Protein AF-A0A9E2I1B2-F1 (afdb_monomer)

Radius of gyration: 14.39 Å; Cα contacts (8 Å, |Δi|>4): 53; chains: 1; bounding box: 34×42×30 Å

Structure (mmCIF, N/CA/C/O backbone):
data_AF-A0A9E2I1B2-F1
#
_entry.id   AF-A0A9E2I1B2-F1
#
loop_
_atom_site.group_PDB
_atom_site.id
_atom_site.type_symbol
_atom_site.label_atom_id
_atom_site.label_alt_id
_atom_site.label_comp_id
_atom_site.label_asym_id
_atom_site.label_entity_id
_atom_site.label_seq_id
_atom_site.pdbx_PDB_ins_code
_atom_site.Cartn_x
_atom_site.Cartn_y
_atom_site.Cartn_z
_atom_site.occupancy
_atom_site.B_iso_or_equiv
_atom_site.auth_seq_id
_atom_site.auth_comp_id
_atom_site.auth_asym_id
_atom_site.auth_atom_id
_atom_site.pdbx_PDB_model_num
ATOM 1 N N . GLY A 1 1 ? 3.027 1.488 11.553 1.00 86.56 1 GLY A N 1
ATOM 2 C CA . GLY A 1 1 ? 3.284 2.937 11.507 1.00 86.56 1 GLY A CA 1
ATOM 3 C C . GLY A 1 1 ? 3.851 3.297 10.149 1.00 86.56 1 GLY A C 1
ATOM 4 O O . GLY A 1 1 ? 4.638 2.508 9.627 1.00 86.56 1 GLY A O 1
ATOM 5 N N . LEU A 1 2 ? 3.499 4.478 9.625 1.00 92.19 2 LEU A N 1
ATOM 6 C CA . LEU A 1 2 ? 3.692 4.866 8.218 1.00 92.19 2 LEU A CA 1
ATOM 7 C C . LEU A 1 2 ? 5.110 4.637 7.681 1.00 92.19 2 LEU A C 1
ATOM 9 O O . LEU A 1 2 ? 5.294 3.934 6.691 1.00 92.19 2 LEU A O 1
ATOM 13 N N . PHE A 1 3 ? 6.129 5.172 8.360 1.00 92.69 3 PHE A N 1
ATOM 14 C CA . PHE A 1 3 ? 7.523 5.034 7.925 1.00 92.69 3 PHE A CA 1
ATOM 15 C C . PHE A 1 3 ? 7.983 3.569 7.892 1.00 92.69 3 PHE A C 1
ATOM 17 O O . PHE A 1 3 ? 8.593 3.119 6.922 1.00 92.69 3 PHE A O 1
ATOM 24 N N . ASN A 1 4 ? 7.631 2.794 8.920 1.00 92.75 4 ASN A N 1
ATOM 25 C CA . ASN A 1 4 ? 7.996 1.380 8.998 1.00 92.75 4 ASN A CA 1
ATOM 26 C C . ASN A 1 4 ? 7.354 0.581 7.864 1.00 92.75 4 ASN A C 1
ATOM 28 O O . ASN A 1 4 ? 8.033 -0.236 7.251 1.00 92.75 4 ASN A O 1
ATOM 32 N N . ASN A 1 5 ? 6.084 0.845 7.547 1.00 93.31 5 ASN A N 1
ATOM 33 C CA . ASN A 1 5 ? 5.384 0.160 6.464 1.00 93.31 5 ASN A CA 1
ATOM 34 C C . ASN A 1 5 ? 5.814 0.638 5.075 1.00 93.31 5 ASN A C 1
ATOM 36 O O . ASN A 1 5 ? 5.789 -0.154 4.138 1.00 93.31 5 ASN A O 1
ATOM 40 N N . LEU A 1 6 ? 6.279 1.881 4.929 1.00 93.69 6 LEU A N 1
ATOM 41 C CA . LEU A 1 6 ? 6.920 2.357 3.701 1.00 93.69 6 LEU A CA 1
ATOM 42 C C . LEU A 1 6 ? 8.296 1.703 3.491 1.00 93.69 6 LEU A C 1
ATOM 44 O O . LEU A 1 6 ? 8.703 1.439 2.363 1.00 93.69 6 LEU A O 1
ATOM 48 N N . MET A 1 7 ? 9.020 1.391 4.565 1.00 90.88 7 MET A N 1
ATOM 49 C CA . MET A 1 7 ? 10.304 0.695 4.465 1.00 90.88 7 MET A CA 1
ATOM 50 C C . MET A 1 7 ? 10.153 -0.819 4.335 1.00 90.88 7 MET A C 1
ATOM 52 O O . MET 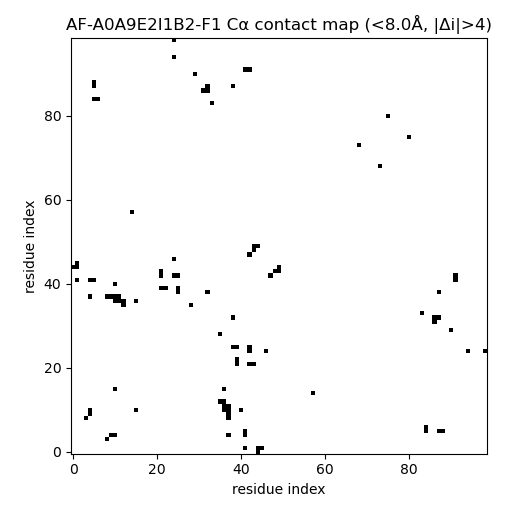A 1 7 ? 10.916 -1.448 3.596 1.00 90.88 7 MET A O 1
ATOM 56 N N . LYS A 1 8 ? 9.181 -1.414 5.022 1.00 88.62 8 LYS A N 1
ATOM 57 C CA . LYS A 1 8 ? 8.893 -2.846 5.022 1.00 88.62 8 LYS A CA 1
ATOM 58 C C . LYS A 1 8 ? 7.385 -3.056 5.134 1.00 88.62 8 LYS A C 1
ATOM 60 O O . LYS A 1 8 ? 6.824 -2.995 6.225 1.00 88.62 8 LYS A O 1
ATOM 65 N N . ASN A 1 9 ? 6.753 -3.335 3.996 1.00 89.31 9 ASN A N 1
ATOM 66 C CA . ASN A 1 9 ? 5.319 -3.579 3.940 1.00 89.31 9 ASN A CA 1
ATOM 67 C C . ASN A 1 9 ? 4.926 -4.764 4.840 1.00 89.31 9 ASN A C 1
ATOM 69 O O . ASN A 1 9 ? 5.381 -5.887 4.614 1.00 89.31 9 ASN A O 1
ATOM 73 N N . SER A 1 10 ? 4.086 -4.499 5.841 1.00 89.94 10 SER A N 1
ATOM 74 C CA . SER A 1 10 ? 3.498 -5.526 6.713 1.00 89.94 10 SER A CA 1
ATOM 75 C C . SER A 1 10 ? 2.046 -5.850 6.344 1.00 89.94 10 SER A C 1
ATOM 77 O O . SER A 1 10 ? 1.449 -6.741 6.943 1.00 89.94 10 SER A O 1
ATOM 79 N N . TYR A 1 11 ? 1.473 -5.135 5.374 1.00 91.50 11 TYR A N 1
ATOM 80 C CA . TYR A 1 11 ? 0.116 -5.353 4.897 1.00 91.50 11 TYR A CA 1
ATOM 81 C C . TYR A 1 11 ? 0.085 -6.477 3.870 1.00 91.50 11 TYR A C 1
ATOM 83 O O . TYR A 1 11 ? 0.818 -6.454 2.881 1.00 91.50 11 TYR A O 1
ATOM 91 N N . ILE A 1 12 ? -0.787 -7.448 4.124 1.00 89.00 12 ILE A N 1
ATOM 92 C CA . ILE A 1 12 ? -1.094 -8.553 3.223 1.00 89.00 12 ILE A CA 1
ATOM 93 C C . ILE A 1 12 ? -2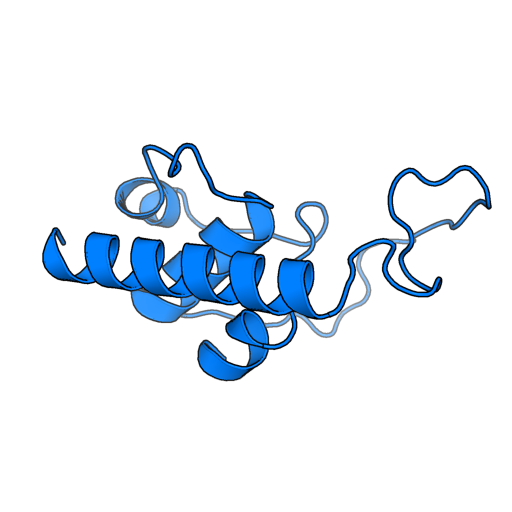.598 -8.506 2.991 1.00 89.00 12 ILE A C 1
ATOM 95 O O . ILE A 1 12 ? -3.365 -8.588 3.949 1.00 89.00 12 ILE A O 1
ATOM 99 N N . GLY A 1 13 ? -3.031 -8.379 1.737 1.00 88.44 13 GLY A N 1
ATOM 100 C CA . GLY A 1 13 ? -4.441 -8.135 1.413 1.00 88.44 13 GLY A CA 1
ATOM 101 C C . GLY A 1 13 ? -5.436 -9.105 2.067 1.00 88.44 13 GLY A C 1
ATOM 102 O O . GLY A 1 13 ? -6.479 -8.672 2.549 1.00 88.44 13 GLY A O 1
ATOM 103 N N . CYS A 1 14 ? -5.106 -10.398 2.170 1.00 88.31 14 CYS A N 1
ATOM 104 C CA . CYS A 1 14 ? -5.992 -11.393 2.790 1.00 88.31 14 CYS A CA 1
ATOM 105 C C . CYS A 1 14 ? -6.147 -11.250 4.315 1.00 88.31 14 CYS A C 1
ATOM 107 O O . CYS A 1 14 ? -7.041 -11.864 4.889 1.00 88.31 14 CYS A O 1
ATOM 109 N N . THR A 1 15 ? -5.307 -10.446 4.971 1.00 90.88 15 THR A N 1
ATOM 110 C CA . THR A 1 15 ? -5.352 -10.184 6.417 1.00 90.88 15 THR A CA 1
ATOM 111 C C . THR A 1 15 ? -5.731 -8.735 6.727 1.00 90.88 15 THR A C 1
ATOM 113 O O . THR A 1 15 ? -5.417 -8.232 7.805 1.00 90.88 15 THR A O 1
ATOM 116 N N . MET A 1 16 ? -6.361 -8.032 5.781 1.00 94.31 16 MET A N 1
ATOM 117 C CA . MET A 1 16 ? -6.798 -6.649 5.954 1.00 94.31 16 MET A CA 1
ATOM 118 C C . MET A 1 16 ? -8.318 -6.551 6.041 1.00 94.31 16 MET A C 1
ATOM 120 O O . MET A 1 16 ? -9.043 -7.128 5.238 1.00 94.31 16 MET A O 1
ATOM 124 N N . ALA A 1 17 ? -8.784 -5.730 6.977 1.00 94.50 17 ALA A N 1
ATOM 125 C CA . ALA A 1 17 ? -10.152 -5.242 7.031 1.00 94.50 17 ALA A CA 1
ATOM 126 C C . ALA A 1 17 ? -10.107 -3.723 7.225 1.00 94.50 17 ALA A C 1
ATOM 128 O O . ALA A 1 17 ? -9.327 -3.217 8.032 1.00 94.50 17 ALA A O 1
ATOM 129 N N . PHE A 1 18 ? -10.918 -2.987 6.470 1.00 95.56 18 PHE A N 1
ATOM 130 C CA . PHE A 1 18 ? -10.964 -1.529 6.530 1.00 95.56 18 PHE A CA 1
ATOM 131 C C . PHE A 1 18 ? -12.371 -1.018 6.212 1.00 95.56 18 PHE A C 1
ATOM 133 O O . PHE A 1 18 ? -13.162 -1.685 5.545 1.00 95.56 18 PHE A O 1
ATOM 140 N N . LYS A 1 19 ? -12.695 0.180 6.706 1.00 95.75 19 LYS A N 1
ATOM 141 C CA . LYS A 1 19 ? -13.975 0.840 6.421 1.00 95.75 19 LYS A CA 1
ATOM 142 C C . LYS A 1 19 ? -14.009 1.339 4.979 1.00 95.75 19 LYS A C 1
ATOM 144 O O . LYS A 1 19 ? -12.986 1.757 4.442 1.00 95.75 19 LYS A O 1
ATOM 149 N N . ARG A 1 20 ? -15.209 1.409 4.394 1.00 94.88 20 ARG A N 1
ATOM 150 C CA . ARG A 1 20 ? -15.421 1.962 3.045 1.00 94.88 20 ARG A CA 1
ATOM 151 C C . ARG A 1 20 ? -14.841 3.372 2.875 1.00 94.88 20 ARG A C 1
ATOM 153 O O . ARG A 1 20 ? -14.319 3.660 1.807 1.00 94.88 20 ARG A O 1
ATOM 160 N N . SER A 1 21 ? -14.852 4.200 3.920 1.00 94.44 21 SER A N 1
ATOM 161 C CA . SER A 1 21 ? -14.283 5.556 3.893 1.00 94.44 21 SER A CA 1
ATOM 162 C C . SER A 1 21 ? -12.790 5.598 3.542 1.00 94.44 21 SER A C 1
ATOM 164 O O . SER A 1 21 ? -12.314 6.585 2.995 1.00 94.44 21 SER A O 1
ATOM 166 N N . VAL A 1 22 ? -12.033 4.518 3.775 1.00 95.56 22 VAL A N 1
ATOM 167 C CA . VAL A 1 22 ? -10.629 4.434 3.332 1.00 95.56 22 VAL A CA 1
ATOM 168 C C . VAL A 1 22 ? -10.536 4.464 1.802 1.00 95.56 22 VAL A C 1
ATOM 170 O O . VAL A 1 22 ? -9.605 5.048 1.251 1.00 95.56 22 VAL A O 1
ATOM 173 N N . LEU A 1 23 ? -11.521 3.896 1.097 1.00 94.88 23 LEU A N 1
ATOM 174 C CA . LEU A 1 23 ? -11.554 3.885 -0.367 1.00 94.88 23 LEU A CA 1
ATOM 175 C C . LEU A 1 23 ? -11.802 5.270 -0.965 1.00 94.88 23 LEU A C 1
ATOM 177 O O . LEU A 1 23 ? -11.307 5.536 -2.055 1.00 94.88 23 LEU A O 1
ATOM 181 N N . GLU A 1 24 ? -12.496 6.157 -0.251 1.00 94.06 24 GLU A N 1
ATOM 182 C CA . GLU A 1 24 ? -12.723 7.542 -0.692 1.00 94.06 24 GLU A CA 1
ATOM 183 C C . GLU A 1 24 ? -11.402 8.304 -0.853 1.00 94.06 24 GLU A C 1
ATOM 185 O O . GLU A 1 24 ? -11.280 9.158 -1.726 1.00 94.06 24 GLU A O 1
ATOM 190 N N . ARG A 1 25 ? -10.385 7.950 -0.055 1.00 93.81 25 ARG A N 1
ATOM 191 C CA . ARG A 1 25 ? -9.029 8.512 -0.150 1.00 93.81 25 ARG A CA 1
ATOM 192 C C . ARG A 1 25 ? -8.081 7.649 -0.987 1.00 93.81 25 ARG A C 1
ATOM 194 O O . ARG A 1 25 ? -7.163 8.177 -1.611 1.00 93.81 25 ARG A O 1
ATOM 201 N N . ALA A 1 26 ? -8.270 6.329 -1.001 1.00 95.31 26 ALA A N 1
ATOM 202 C CA . ALA A 1 26 ? -7.376 5.414 -1.709 1.00 95.31 26 ALA A CA 1
ATOM 203 C C . ALA A 1 26 ? -7.614 5.378 -3.227 1.00 95.31 26 ALA A C 1
ATOM 205 O O . ALA A 1 26 ? -6.693 5.023 -3.965 1.00 95.31 26 ALA A O 1
ATOM 206 N N . LEU A 1 27 ? -8.820 5.724 -3.691 1.00 95.25 27 LEU A N 1
ATOM 207 C CA . LEU A 1 27 ? -9.192 5.677 -5.103 1.00 95.25 27 LEU A CA 1
ATOM 208 C C . LEU A 1 27 ? -9.029 7.039 -5.817 1.00 95.25 27 LEU A C 1
ATOM 210 O O . LEU A 1 27 ? -9.044 8.095 -5.184 1.00 95.25 27 LEU A O 1
ATOM 214 N N . PRO A 1 28 ? -8.855 7.039 -7.153 1.00 95.50 28 PRO A N 1
ATOM 215 C CA . PRO A 1 28 ? -8.442 5.886 -7.957 1.00 95.50 28 PRO A CA 1
ATOM 216 C C . PRO A 1 28 ? -7.024 5.435 -7.572 1.00 95.50 28 PRO A C 1
ATOM 218 O O . PRO A 1 28 ? -6.223 6.251 -7.112 1.00 95.50 28 PRO A O 1
ATOM 221 N N . PHE A 1 29 ? -6.706 4.151 -7.757 1.00 96.12 29 PHE A N 1
ATOM 222 C CA . PHE A 1 29 ? -5.351 3.658 -7.499 1.00 96.12 29 PHE A CA 1
ATOM 223 C C . PHE A 1 29 ? -4.338 4.331 -8.441 1.00 96.12 29 PHE A C 1
ATOM 225 O O . PHE A 1 29 ? -4.627 4.475 -9.635 1.00 96.12 29 PHE A O 1
ATOM 232 N N . PRO A 1 30 ? -3.151 4.730 -7.947 1.00 95.00 30 PRO A N 1
ATOM 233 C CA . PRO A 1 30 ? -2.067 5.151 -8.824 1.00 95.00 30 PRO A CA 1
ATOM 234 C C . PRO A 1 30 ? -1.695 4.026 -9.798 1.00 95.00 30 PRO A C 1
ATOM 236 O O . PRO A 1 30 ? -1.587 2.863 -9.409 1.00 95.00 30 PRO A O 1
ATOM 239 N N . LYS A 1 31 ? -1.491 4.368 -11.075 1.00 93.56 31 LYS A N 1
ATOM 240 C CA . LYS A 1 31 ? -1.223 3.383 -12.142 1.00 93.56 31 LYS A CA 1
ATOM 241 C C . LYS A 1 31 ? 0.083 2.607 -11.938 1.00 93.56 31 LYS A C 1
ATOM 243 O O . LYS A 1 31 ? 0.221 1.504 -12.448 1.00 93.56 31 LYS A O 1
ATOM 248 N N . ASP A 1 32 ? 1.035 3.200 -11.227 1.00 94.19 32 ASP A N 1
ATOM 249 C CA . ASP A 1 32 ? 2.362 2.662 -10.931 1.00 94.19 32 ASP A CA 1
ATOM 250 C C . ASP A 1 32 ? 2.450 2.015 -9.534 1.00 94.19 32 ASP A C 1
ATOM 252 O O . ASP A 1 32 ? 3.541 1.659 -9.092 1.00 94.19 32 ASP A O 1
ATOM 256 N N . THR A 1 33 ? 1.328 1.834 -8.826 1.00 92.25 33 THR A N 1
ATOM 257 C CA . THR A 1 33 ? 1.325 1.181 -7.511 1.00 92.25 33 THR A CA 1
ATOM 258 C C . THR A 1 33 ? 1.705 -0.303 -7.631 1.00 92.25 33 THR A C 1
ATOM 260 O O . THR A 1 33 ? 0.977 -1.068 -8.260 1.00 92.25 33 THR A O 1
ATOM 263 N N . PRO A 1 34 ? 2.792 -0.762 -6.978 1.00 90.12 34 PRO A N 1
ATOM 264 C CA . PRO A 1 34 ? 3.242 -2.149 -7.076 1.00 90.12 34 PRO A CA 1
ATOM 265 C C . PRO A 1 34 ? 2.320 -3.145 -6.375 1.00 90.12 34 PRO A C 1
ATOM 267 O O . PRO A 1 34 ? 2.232 -4.296 -6.791 1.00 90.12 34 PRO A O 1
ATOM 270 N N . MET A 1 35 ? 1.680 -2.732 -5.278 1.00 92.25 35 MET A N 1
ATOM 271 C CA . MET A 1 35 ? 0.788 -3.582 -4.495 1.00 92.25 35 MET A CA 1
ATOM 272 C C . MET A 1 35 ? -0.344 -2.741 -3.895 1.00 92.25 35 MET A C 1
ATOM 274 O O . MET A 1 35 ? -0.096 -1.756 -3.193 1.00 92.25 35 MET A O 1
ATOM 278 N N . HIS A 1 36 ? -1.595 -3.111 -4.180 1.00 94.12 36 HIS A N 1
ATOM 279 C CA . HIS A 1 36 ? -2.763 -2.353 -3.721 1.00 94.12 36 HIS A CA 1
ATOM 280 C C . HIS A 1 36 ? -2.969 -2.435 -2.205 1.00 94.12 36 HIS A C 1
ATOM 282 O O . HIS A 1 36 ? -3.372 -1.451 -1.595 1.00 94.12 36 HIS A O 1
ATOM 288 N N . ASP A 1 37 ? -2.667 -3.577 -1.588 1.00 94.75 37 ASP A N 1
ATOM 289 C CA . ASP A 1 37 ? -2.721 -3.754 -0.133 1.00 94.75 37 ASP A CA 1
ATOM 290 C C . ASP A 1 37 ? -1.738 -2.821 0.586 1.00 94.75 37 ASP A C 1
ATOM 292 O O . ASP A 1 37 ? -2.113 -2.144 1.543 1.00 94.75 37 ASP A O 1
ATOM 296 N N . TRP A 1 38 ? -0.517 -2.695 0.062 1.00 95.31 38 TRP A N 1
ATOM 297 C CA . TRP A 1 38 ? 0.473 -1.748 0.561 1.00 95.31 38 TRP A CA 1
ATOM 298 C C . TRP A 1 38 ? -0.034 -0.306 0.470 1.00 95.31 38 TRP A C 1
ATOM 300 O O . TRP A 1 38 ? 0.053 0.449 1.438 1.00 95.31 38 TRP A O 1
ATOM 310 N N . TRP A 1 39 ? -0.611 0.073 -0.672 1.00 96.94 39 TRP A N 1
ATOM 311 C CA . TRP A 1 39 ? -1.177 1.407 -0.875 1.00 96.94 39 TRP A CA 1
ATOM 312 C C . TRP A 1 39 ? -2.320 1.712 0.091 1.00 96.94 39 TRP A C 1
ATOM 314 O O . TRP A 1 39 ? -2.286 2.736 0.767 1.00 96.94 39 TRP A O 1
ATOM 324 N N . ILE A 1 40 ? -3.298 0.811 0.199 1.00 96.62 40 ILE A N 1
ATOM 325 C CA . ILE A 1 40 ? -4.442 0.974 1.104 1.00 96.62 40 ILE A CA 1
ATOM 326 C C . ILE A 1 40 ? -3.959 1.090 2.551 1.00 96.62 40 ILE A C 1
ATOM 328 O O . ILE A 1 40 ? -4.439 1.952 3.284 1.00 96.62 40 ILE A O 1
ATOM 332 N N . GLY A 1 41 ? -2.985 0.266 2.950 1.00 96.12 41 GLY A N 1
ATOM 333 C CA . GLY A 1 41 ? -2.375 0.325 4.274 1.00 96.12 41 GLY A CA 1
ATOM 334 C C . GLY A 1 41 ? -1.746 1.687 4.569 1.00 96.12 41 GLY A C 1
ATOM 335 O O . GLY A 1 41 ? -2.063 2.291 5.588 1.00 96.12 41 GLY A O 1
ATOM 336 N N . LEU A 1 42 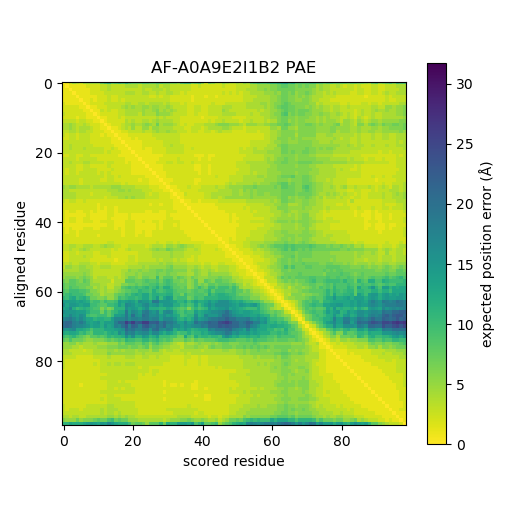? -0.924 2.216 3.656 1.00 96.56 42 LEU A N 1
ATOM 337 C CA . LEU A 1 42 ? -0.286 3.528 3.832 1.00 96.56 42 LEU A CA 1
ATOM 338 C C . LEU A 1 42 ? -1.290 4.688 3.824 1.00 96.56 42 LEU A C 1
ATOM 340 O O . LEU A 1 42 ? -1.152 5.614 4.617 1.00 96.56 42 LEU A O 1
ATOM 344 N N . VAL A 1 43 ? -2.316 4.640 2.970 1.00 96.56 43 VAL A N 1
ATOM 345 C CA . VAL A 1 43 ? -3.397 5.641 2.966 1.00 96.56 43 VAL A CA 1
ATOM 346 C C . VAL A 1 43 ? -4.149 5.616 4.298 1.00 96.56 43 VAL A C 1
ATOM 348 O O . VAL A 1 43 ? -4.403 6.671 4.876 1.00 96.56 43 VAL A O 1
ATOM 351 N N . ALA A 1 44 ? -4.460 4.429 4.824 1.00 96.06 44 ALA A N 1
ATOM 352 C CA . ALA A 1 44 ? -5.108 4.290 6.125 1.00 96.06 44 ALA A CA 1
ATOM 353 C C . ALA A 1 44 ? -4.227 4.805 7.278 1.00 96.06 44 ALA A C 1
ATOM 355 O O . ALA A 1 44 ? -4.750 5.408 8.211 1.00 96.06 44 ALA A O 1
ATOM 356 N N . GLU A 1 45 ? -2.906 4.606 7.211 1.00 95.38 45 GLU A N 1
ATOM 357 C CA . GLU A 1 45 ? -1.957 5.147 8.195 1.00 95.38 45 GLU A CA 1
ATOM 358 C C . GLU A 1 45 ? -1.777 6.664 8.105 1.00 95.38 45 GLU A C 1
ATOM 360 O O . GLU A 1 45 ? -1.431 7.282 9.109 1.00 95.38 45 GLU A O 1
ATOM 365 N N . LEU A 1 46 ? -1.983 7.261 6.929 1.00 94.88 46 LEU A N 1
ATOM 366 C CA . LEU A 1 46 ? -1.825 8.699 6.727 1.00 94.88 46 LEU A CA 1
ATOM 367 C C . LEU A 1 46 ? -3.081 9.493 7.112 1.00 94.88 46 LEU A C 1
ATOM 369 O O . LEU A 1 46 ? -2.970 10.558 7.710 1.00 94.88 46 LEU A O 1
ATOM 373 N N . PHE A 1 47 ? -4.267 8.996 6.757 1.00 94.00 47 PHE A N 1
ATO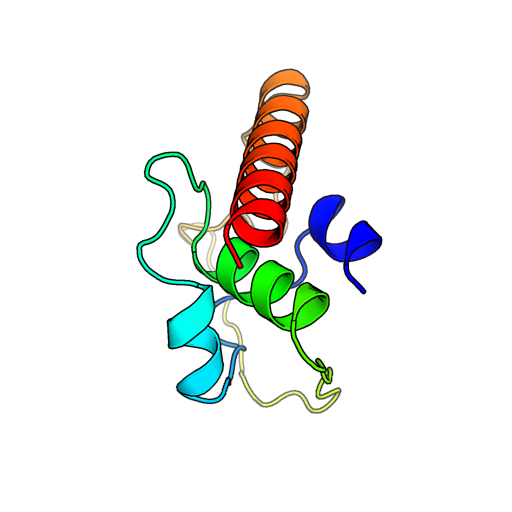M 374 C CA . PHE A 1 47 ? -5.530 9.733 6.908 1.00 94.00 47 PHE A CA 1
ATOM 375 C C . PHE A 1 47 ? -6.445 9.188 8.009 1.00 94.00 47 PHE A C 1
ATOM 377 O O . PHE A 1 47 ? -7.559 9.679 8.184 1.00 94.00 47 PHE A O 1
ATOM 384 N N . GLY A 1 48 ? -6.021 8.154 8.731 1.00 90.94 48 GLY A N 1
ATOM 385 C CA . GLY A 1 48 ? -6.854 7.494 9.724 1.00 90.94 48 GLY A CA 1
ATOM 386 C C . GLY A 1 48 ? -6.051 6.801 10.812 1.00 90.94 48 GLY A C 1
ATOM 387 O O . GLY A 1 48 ? -4.911 7.151 11.108 1.00 90.94 48 GLY A O 1
ATOM 388 N N . THR A 1 49 ? -6.682 5.810 11.435 1.00 91.44 49 THR A N 1
ATOM 389 C CA . THR A 1 49 ? -6.072 4.980 12.469 1.00 91.44 49 THR A CA 1
ATOM 390 C C . THR A 1 49 ? -5.985 3.540 11.997 1.00 91.44 49 THR A C 1
ATOM 392 O O . THR A 1 49 ? -6.878 3.017 11.326 1.00 91.44 49 THR A O 1
ATOM 395 N N . THR A 1 50 ? -4.889 2.882 12.358 1.00 94.19 50 THR A N 1
ATOM 396 C CA . THR A 1 50 ? -4.669 1.469 12.072 1.00 94.19 50 THR A CA 1
ATOM 397 C C . THR A 1 50 ? -4.475 0.705 13.370 1.00 94.19 50 THR A C 1
ATOM 399 O O . THR A 1 50 ? -3.936 1.218 14.350 1.00 94.19 50 THR A O 1
ATOM 402 N N . TYR A 1 51 ? -4.949 -0.535 13.381 1.00 94.00 51 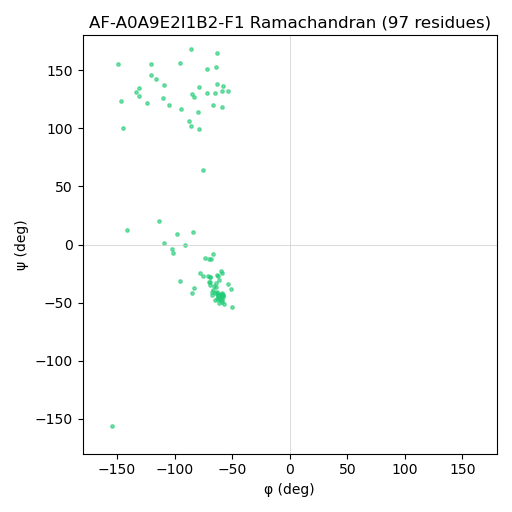TYR A N 1
ATOM 403 C CA . TYR A 1 51 ? -4.836 -1.437 14.516 1.00 94.00 51 TYR A CA 1
ATOM 404 C C . TYR A 1 51 ? -4.356 -2.795 14.018 1.00 94.00 51 TYR A C 1
ATOM 406 O O . TYR A 1 51 ? -4.885 -3.332 13.044 1.00 94.00 51 TYR A O 1
ATOM 414 N N . PHE A 1 52 ? -3.345 -3.344 14.686 1.00 93.06 52 PHE A N 1
ATOM 415 C CA . PHE A 1 52 ? -2.856 -4.685 14.410 1.00 93.06 52 PHE A CA 1
ATOM 416 C C . PHE A 1 52 ? -3.525 -5.677 15.361 1.00 93.06 52 PHE A C 1
ATOM 418 O O . PHE A 1 52 ? -3.320 -5.616 16.573 1.00 93.06 52 PHE A O 1
ATOM 425 N N . CYS A 1 53 ? -4.306 -6.605 14.809 1.00 92.50 53 CYS A N 1
ATOM 426 C CA . CYS A 1 53 ? -4.879 -7.701 15.578 1.00 92.50 53 CYS A CA 1
ATOM 427 C C . CYS A 1 53 ? -3.815 -8.787 15.785 1.00 92.50 53 CYS A C 1
ATOM 429 O O . CYS A 1 53 ? -3.384 -9.432 14.832 1.00 92.50 53 CYS A O 1
ATOM 431 N N . SER A 1 54 ? -3.393 -8.999 17.032 1.00 92.06 54 SER A N 1
ATOM 432 C CA . SER A 1 54 ? -2.403 -10.026 17.385 1.00 92.06 54 SER A CA 1
ATOM 433 C C . SER A 1 54 ? -2.960 -11.455 17.343 1.00 92.06 54 SER A C 1
ATOM 435 O O . SER A 1 54 ? -2.191 -12.420 17.389 1.00 92.06 54 SER A O 1
ATOM 437 N N . GLN A 1 55 ? -4.283 -11.612 17.243 1.00 93.06 55 GLN A N 1
ATOM 438 C CA . GLN A 1 55 ? -4.929 -12.913 17.153 1.00 93.06 55 GLN A CA 1
ATOM 439 C C . GLN A 1 55 ? -4.683 -13.549 15.781 1.00 93.06 55 GLN A C 1
ATOM 441 O O . GLN A 1 55 ? -4.915 -12.954 14.729 1.00 93.06 55 GLN A O 1
ATOM 446 N N . LYS A 1 56 ? -4.241 -14.807 15.785 1.00 89.56 56 LYS A N 1
ATOM 447 C CA . LYS A 1 56 ? -4.038 -15.590 14.563 1.00 89.56 56 LYS A CA 1
ATOM 448 C C . LYS A 1 56 ? -5.389 -16.115 14.074 1.00 89.56 56 LYS A C 1
ATOM 450 O O . LYS A 1 56 ? -5.888 -17.103 14.601 1.00 89.56 56 LYS A O 1
ATOM 455 N N . LEU A 1 57 ? -5.970 -15.442 13.082 1.00 88.62 57 LEU A N 1
ATOM 456 C CA . LEU A 1 57 ? -7.297 -15.764 12.531 1.00 88.62 57 LEU A CA 1
ATOM 457 C C . LEU A 1 57 ? -7.249 -16.538 11.206 1.00 88.62 57 LEU A C 1
ATOM 459 O O . LEU A 1 57 ? -8.277 -16.993 10.714 1.00 88.62 57 LEU A O 1
ATOM 463 N N . THR A 1 58 ? -6.062 -16.701 10.621 1.00 86.94 58 THR A N 1
ATOM 464 C CA . THR A 1 58 ? -5.888 -17.333 9.309 1.00 86.94 58 THR A CA 1
ATOM 465 C C . THR A 1 58 ? -4.791 -18.388 9.369 1.00 86.94 58 THR A C 1
ATOM 467 O O . THR A 1 58 ? -3.664 -18.104 9.778 1.00 86.94 58 THR A O 1
ATOM 470 N N . ALA A 1 59 ? -5.100 -19.605 8.918 1.00 84.31 59 ALA A N 1
ATOM 471 C CA . ALA A 1 59 ? -4.111 -20.658 8.718 1.00 84.31 59 ALA A CA 1
ATOM 472 C C . ALA A 1 59 ? -3.470 -20.511 7.328 1.00 84.31 59 ALA A C 1
ATOM 474 O O . ALA A 1 59 ? -4.065 -20.879 6.317 1.00 84.31 59 ALA A O 1
ATOM 475 N N . TYR A 1 60 ? -2.256 -19.958 7.261 1.00 80.44 60 TYR A N 1
ATOM 476 C CA . TYR A 1 60 ? -1.541 -19.791 5.993 1.00 80.44 60 TYR A CA 1
ATOM 477 C C . TYR A 1 60 ? -0.717 -21.040 5.653 1.00 80.44 60 TYR A C 1
ATOM 479 O O . TYR A 1 60 ? 0.327 -21.292 6.258 1.00 80.44 60 TYR A O 1
ATOM 487 N N . ARG A 1 61 ? -1.181 -21.829 4.675 1.00 80.38 61 ARG A N 1
ATOM 488 C CA . ARG A 1 61 ? -0.442 -22.984 4.144 1.00 80.38 61 ARG A CA 1
ATOM 489 C C . ARG A 1 61 ? 0.537 -22.524 3.063 1.00 80.38 61 ARG A C 1
ATOM 491 O O . ARG A 1 61 ? 0.170 -21.790 2.148 1.00 80.38 61 ARG A O 1
ATOM 498 N N . ARG A 1 62 ? 1.795 -22.946 3.180 1.00 72.88 62 ARG A N 1
ATOM 499 C CA . ARG A 1 62 ? 2.879 -22.528 2.287 1.00 72.88 62 ARG A CA 1
ATOM 500 C C . ARG A 1 62 ? 3.314 -23.694 1.417 1.00 72.88 62 ARG A C 1
ATOM 502 O O . ARG A 1 62 ? 3.664 -24.741 1.949 1.00 72.88 62 ARG A O 1
ATOM 509 N N . HIS A 1 63 ? 3.310 -23.483 0.108 1.00 78.88 63 HIS A N 1
ATOM 510 C CA . HIS A 1 63 ? 3.815 -24.427 -0.881 1.00 78.88 63 HIS A CA 1
ATOM 511 C C . HIS A 1 63 ? 4.940 -23.772 -1.684 1.00 78.88 63 HIS A C 1
ATOM 513 O O . HIS A 1 63 ? 4.997 -22.544 -1.788 1.00 78.88 63 HIS A O 1
ATOM 519 N N . GLU A 1 64 ? 5.841 -24.578 -2.246 1.00 70.25 64 GLU A N 1
ATOM 520 C CA . GLU A 1 64 ? 6.953 -24.077 -3.071 1.00 70.25 64 GLU A CA 1
ATOM 521 C C . GLU A 1 64 ? 6.463 -23.347 -4.328 1.00 70.25 64 GLU A C 1
ATOM 523 O O . GLU A 1 64 ? 7.108 -22.417 -4.799 1.00 70.25 64 GLU A O 1
ATOM 528 N N . SER A 1 65 ? 5.272 -23.700 -4.813 1.00 72.69 65 SER A N 1
ATOM 529 C CA . SER A 1 65 ? 4.602 -23.069 -5.950 1.00 72.69 65 SER A CA 1
ATOM 530 C C . SER A 1 65 ? 3.799 -21.809 -5.592 1.00 72.69 65 SER A C 1
ATOM 532 O O . SER A 1 65 ? 3.008 -21.342 -6.412 1.00 72.69 65 SER A O 1
ATOM 534 N N . ASN A 1 66 ? 3.925 -21.262 -4.375 1.00 70.12 66 ASN A N 1
ATOM 535 C CA . ASN A 1 66 ? 3.210 -20.037 -4.016 1.00 70.12 66 AS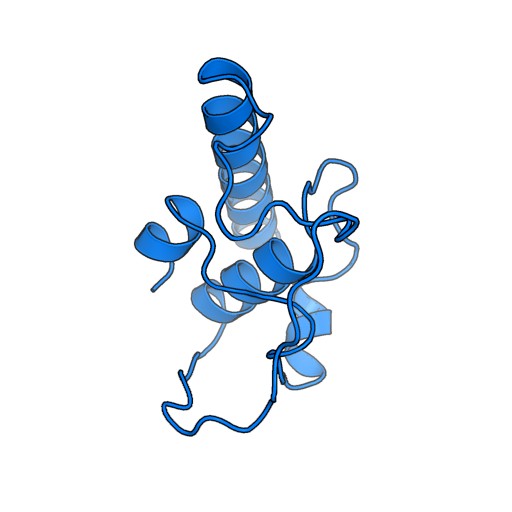N A CA 1
ATOM 536 C C . ASN A 1 66 ? 3.707 -18.862 -4.873 1.00 70.12 66 ASN A C 1
ATOM 538 O O . ASN A 1 66 ? 4.901 -18.577 -4.926 1.00 70.12 66 ASN A O 1
ATOM 542 N N . ALA A 1 67 ? 2.770 -18.116 -5.465 1.00 65.12 67 ALA A N 1
ATOM 543 C CA . ALA A 1 67 ? 3.077 -16.932 -6.272 1.00 65.12 67 ALA A CA 1
ATOM 544 C C . ALA A 1 67 ? 3.824 -15.833 -5.486 1.00 65.12 67 ALA A C 1
ATOM 546 O O . ALA A 1 67 ? 4.512 -14.997 -6.068 1.00 65.12 67 ALA A O 1
ATOM 547 N N . SER A 1 68 ? 3.701 -15.826 -4.155 1.00 64.44 68 SER A N 1
ATOM 548 C CA . SER A 1 68 ? 4.408 -14.912 -3.265 1.00 64.44 68 SER A CA 1
ATOM 549 C C . SER A 1 68 ? 5.559 -15.620 -2.545 1.00 64.44 68 SER A C 1
ATOM 551 O O . SER A 1 68 ? 5.376 -16.557 -1.765 1.00 64.44 68 SER A O 1
ATOM 553 N N . ALA A 1 69 ? 6.779 -15.120 -2.752 1.00 59.91 69 ALA A N 1
ATOM 554 C CA . ALA A 1 69 ? 7.978 -15.593 -2.065 1.00 59.91 69 ALA A CA 1
ATOM 555 C C . ALA A 1 69 ? 8.028 -15.081 -0.609 1.00 59.91 69 ALA A C 1
ATOM 557 O O . ALA A 1 69 ? 8.909 -14.311 -0.237 1.00 59.91 69 ALA A O 1
ATOM 558 N N . SER A 1 70 ? 7.081 -15.484 0.245 1.00 59.59 70 SER A N 1
ATOM 559 C CA . SER A 1 70 ? 6.960 -14.967 1.622 1.00 59.59 70 SER A CA 1
ATOM 560 C C . SER A 1 70 ? 8.121 -15.353 2.565 1.00 59.59 70 SER A C 1
ATOM 562 O O . SER A 1 70 ? 8.176 -14.846 3.678 1.00 59.59 70 SER A O 1
ATOM 564 N N . ALA A 1 71 ? 9.049 -16.240 2.169 1.00 56.78 71 ALA A N 1
ATOM 565 C CA . ALA A 1 71 ? 10.314 -16.475 2.901 1.00 56.78 71 ALA A CA 1
ATOM 566 C C . ALA A 1 71 ? 11.538 -16.710 2.004 1.00 56.78 71 ALA A C 1
ATOM 568 O O . ALA A 1 71 ? 12.576 -17.142 2.495 1.00 56.78 71 ALA A O 1
ATOM 569 N N . GLY A 1 72 ? 11.427 -16.430 0.705 1.00 64.44 72 GLY A N 1
ATOM 570 C CA . GLY A 1 72 ? 12.582 -16.433 -0.189 1.00 64.44 72 GLY A CA 1
ATOM 571 C C . GLY A 1 72 ? 13.290 -15.079 -0.172 1.00 64.44 72 GLY A C 1
ATOM 572 O O . GLY A 1 72 ? 12.750 -14.079 0.313 1.00 64.44 72 GLY A O 1
ATOM 573 N N . LYS A 1 73 ? 14.493 -15.010 -0.753 1.00 67.62 73 LYS A N 1
ATOM 574 C CA . LYS A 1 73 ? 15.072 -13.711 -1.114 1.00 67.62 73 LYS A CA 1
ATOM 575 C C . LYS A 1 73 ? 14.112 -13.026 -2.087 1.00 67.62 73 LYS A C 1
ATOM 577 O O . LYS A 1 73 ? 13.639 -13.643 -3.035 1.00 67.62 73 LYS A O 1
ATOM 582 N N . SER A 1 74 ? 13.812 -11.755 -1.828 1.00 75.69 74 SER A N 1
ATOM 583 C CA . SER A 1 74 ? 12.983 -10.955 -2.731 1.00 75.69 74 SER A CA 1
ATOM 584 C C . SER A 1 74 ? 13.571 -11.010 -4.150 1.00 75.69 74 SER A C 1
ATOM 586 O O . SER A 1 74 ? 14.776 -10.776 -4.278 1.00 75.69 74 SER A O 1
ATOM 588 N N . PRO A 1 75 ? 12.751 -11.273 -5.187 1.00 80.88 75 PRO A N 1
ATOM 589 C CA . PRO A 1 75 ? 13.219 -11.342 -6.573 1.00 80.88 75 PRO A CA 1
ATOM 590 C C . PRO A 1 75 ? 13.664 -9.972 -7.102 1.00 80.88 75 PRO A C 1
ATOM 592 O O . PRO A 1 75 ? 14.301 -9.886 -8.145 1.00 80.88 75 PRO A O 1
ATOM 595 N N . TYR A 1 76 ? 13.341 -8.897 -6.376 1.0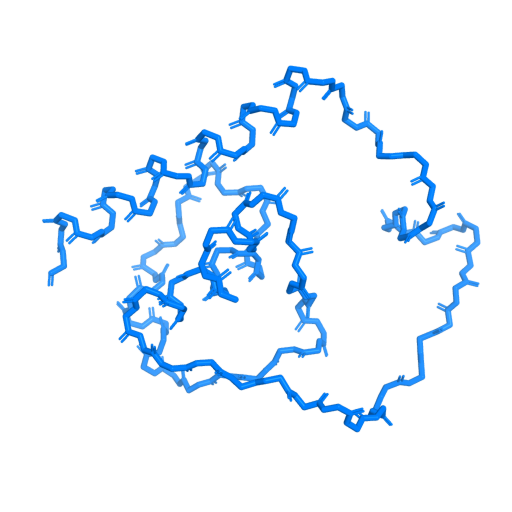0 86.00 76 TYR A N 1
ATOM 596 C CA . TYR A 1 76 ? 13.700 -7.541 -6.750 1.00 86.00 76 TYR A CA 1
ATOM 597 C C . TYR A 1 76 ? 15.155 -7.220 -6.405 1.00 86.00 76 TYR A C 1
ATOM 599 O O . TYR A 1 76 ? 15.625 -7.452 -5.280 1.00 86.00 76 TYR A O 1
ATOM 607 N N . THR A 1 77 ? 15.837 -6.578 -7.350 1.00 91.12 77 THR A N 1
ATOM 608 C CA . THR A 1 77 ? 17.156 -5.983 -7.140 1.00 91.12 77 THR A CA 1
ATOM 609 C C . THR A 1 77 ? 17.090 -4.861 -6.104 1.00 91.12 77 THR A C 1
ATOM 611 O O . THR A 1 77 ? 16.022 -4.350 -5.749 1.00 91.12 77 THR A O 1
ATOM 614 N N . PHE A 1 78 ? 18.250 -4.449 -5.597 1.00 89.94 78 PHE A N 1
ATOM 615 C CA . PHE A 1 78 ? 18.334 -3.328 -4.663 1.00 89.94 78 PHE A CA 1
ATOM 616 C C . PHE A 1 78 ? 17.756 -2.030 -5.257 1.00 89.94 78 PHE A C 1
ATOM 618 O O . PHE A 1 78 ? 16.950 -1.366 -4.608 1.00 89.94 78 PHE A O 1
ATOM 625 N N . MET A 1 79 ? 18.075 -1.726 -6.519 1.00 93.50 79 MET A N 1
ATOM 626 C CA . MET A 1 79 ? 17.544 -0.543 -7.205 1.00 93.50 79 MET A CA 1
ATOM 627 C C . MET A 1 79 ? 16.030 -0.613 -7.398 1.00 93.50 79 MET A C 1
ATOM 629 O O . MET A 1 79 ? 15.337 0.366 -7.140 1.00 93.50 79 MET A O 1
ATOM 633 N N . GLN A 1 80 ? 15.493 -1.781 -7.766 1.00 92.69 80 GLN A N 1
ATOM 634 C CA . GLN A 1 80 ? 14.043 -1.970 -7.864 1.00 92.69 80 GLN A CA 1
ATOM 635 C C . GLN A 1 80 ? 13.368 -1.727 -6.514 1.00 92.69 80 GLN A C 1
ATOM 637 O O . GLN A 1 80 ? 12.380 -1.010 -6.437 1.00 92.69 80 GLN A O 1
ATOM 642 N N . LYS A 1 81 ? 13.936 -2.240 -5.419 1.00 92.06 81 LYS A N 1
ATOM 643 C CA . LYS A 1 81 ? 13.423 -1.996 -4.064 1.00 92.06 81 LYS A CA 1
ATOM 644 C C . LYS A 1 81 ? 13.380 -0.507 -3.712 1.00 92.06 81 LYS A C 1
ATOM 646 O O . LYS A 1 81 ? 12.404 -0.077 -3.093 1.00 92.06 81 LYS A O 1
ATOM 651 N N . ILE A 1 82 ? 14.407 0.262 -4.072 1.00 94.31 82 ILE A N 1
ATOM 652 C CA . ILE A 1 82 ? 14.420 1.717 -3.869 1.00 94.31 82 ILE A CA 1
ATOM 653 C C . ILE A 1 82 ? 13.340 2.378 -4.725 1.00 94.31 82 ILE A C 1
ATOM 655 O O . ILE A 1 82 ? 12.541 3.147 -4.195 1.00 94.31 82 ILE A O 1
ATOM 659 N N . LEU A 1 83 ? 13.261 2.028 -6.010 1.00 95.00 83 LEU A N 1
ATOM 660 C CA . LEU A 1 83 ? 12.275 2.582 -6.934 1.00 95.00 83 LEU A CA 1
ATOM 661 C C . LE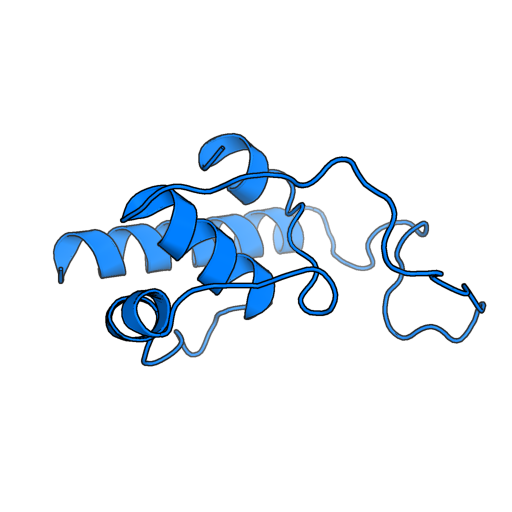U A 1 83 ? 10.841 2.345 -6.446 1.00 95.00 83 LEU A C 1
ATOM 663 O O . LEU A 1 83 ? 10.046 3.278 -6.426 1.00 95.00 83 LEU A O 1
ATOM 667 N N . LEU A 1 84 ? 10.525 1.134 -5.979 1.00 94.25 84 LEU A N 1
ATOM 668 C CA . LEU A 1 84 ? 9.208 0.812 -5.425 1.00 94.25 84 LEU A CA 1
ATOM 669 C C . LEU A 1 84 ? 8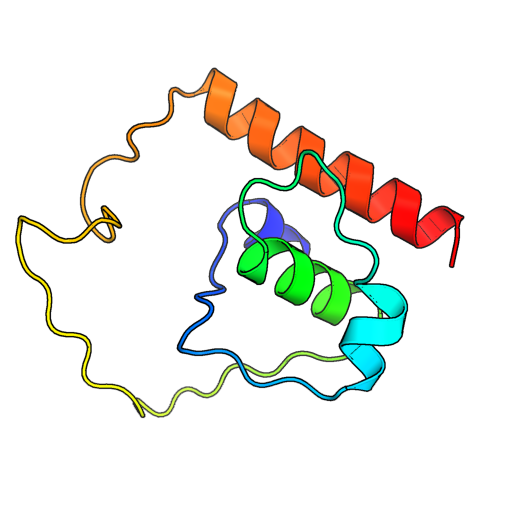.851 1.716 -4.236 1.00 94.25 84 LEU A C 1
ATOM 671 O O . LEU A 1 84 ? 7.739 2.231 -4.165 1.00 94.25 84 LEU A O 1
ATOM 675 N N . ARG A 1 85 ? 9.797 1.955 -3.319 1.00 95.19 85 ARG A N 1
ATOM 676 C CA . ARG A 1 85 ? 9.585 2.843 -2.161 1.00 95.19 85 ARG A CA 1
ATOM 677 C C . ARG A 1 85 ? 9.419 4.294 -2.586 1.00 95.19 85 ARG A C 1
ATOM 679 O O . ARG A 1 85 ? 8.545 4.976 -2.061 1.00 95.19 85 ARG A O 1
ATOM 686 N N . TYR A 1 86 ? 10.222 4.745 -3.548 1.00 95.69 86 TYR A N 1
ATOM 687 C CA . TYR A 1 86 ? 10.111 6.082 -4.119 1.00 95.69 86 TYR A CA 1
ATOM 688 C C . TYR A 1 86 ? 8.740 6.302 -4.766 1.00 95.69 86 TYR A C 1
ATOM 690 O O . TYR A 1 86 ? 8.089 7.300 -4.474 1.00 95.69 86 TYR A O 1
ATOM 698 N N . VAL A 1 87 ? 8.265 5.356 -5.583 1.00 95.88 87 VAL A N 1
ATOM 699 C CA . VAL A 1 87 ? 6.942 5.424 -6.219 1.00 95.88 87 VAL A CA 1
ATOM 700 C C . VAL A 1 87 ? 5.836 5.527 -5.170 1.00 95.88 87 VAL A C 1
ATOM 702 O O . VAL A 1 87 ? 4.992 6.418 -5.260 1.00 95.88 87 VAL A O 1
ATOM 705 N N . MET A 1 88 ? 5.876 4.681 -4.135 1.00 96.31 88 MET A N 1
ATOM 706 C CA . MET A 1 88 ? 4.903 4.729 -3.040 1.00 96.31 88 MET A CA 1
ATOM 707 C C . MET A 1 88 ? 4.944 6.065 -2.292 1.00 96.31 88 MET A C 1
ATOM 709 O O . MET A 1 88 ? 3.896 6.667 -2.075 1.00 96.31 88 MET A O 1
ATOM 713 N N . ALA A 1 89 ? 6.137 6.559 -1.948 1.00 96.19 89 ALA A N 1
ATOM 714 C CA . ALA A 1 89 ? 6.314 7.831 -1.248 1.00 96.19 89 ALA A CA 1
ATOM 715 C C . ALA A 1 89 ? 5.817 9.023 -2.080 1.00 96.19 89 ALA A C 1
ATOM 717 O O . ALA A 1 89 ? 5.056 9.848 -1.580 1.00 96.19 89 ALA A O 1
ATOM 718 N N . LYS A 1 90 ? 6.193 9.078 -3.364 1.00 96.62 90 LYS A N 1
ATOM 719 C CA . LYS A 1 90 ? 5.749 10.094 -4.327 1.00 96.62 90 LYS A CA 1
ATOM 720 C C . LYS A 1 90 ? 4.225 10.104 -4.436 1.00 96.62 90 LYS A C 1
ATOM 722 O O . LYS A 1 90 ? 3.612 11.157 -4.299 1.00 96.62 90 LYS A O 1
ATOM 727 N N . ASN A 1 91 ? 3.605 8.944 -4.651 1.00 96.38 91 ASN A N 1
ATOM 728 C CA . ASN A 1 91 ? 2.152 8.844 -4.796 1.00 96.38 91 ASN A CA 1
ATOM 729 C C . ASN A 1 91 ? 1.413 9.200 -3.505 1.00 96.38 91 ASN A C 1
ATOM 731 O O . ASN A 1 91 ? 0.351 9.818 -3.561 1.00 96.38 91 ASN A O 1
ATOM 735 N N . LEU A 1 92 ? 1.973 8.843 -2.349 1.00 95.81 92 LEU A N 1
ATOM 736 C CA . LEU A 1 92 ? 1.398 9.187 -1.056 1.00 95.81 92 LEU A CA 1
ATOM 737 C C . LEU A 1 92 ? 1.468 10.702 -0.804 1.00 95.81 92 LEU A C 1
ATOM 739 O O . LEU A 1 92 ? 0.470 11.294 -0.403 1.00 95.81 92 LEU A O 1
ATOM 743 N N . ALA A 1 93 ? 2.600 11.340 -1.118 1.00 95.56 93 ALA A N 1
ATOM 744 C CA . ALA A 1 93 ? 2.758 12.792 -1.039 1.00 95.56 93 ALA A CA 1
ATOM 745 C C . ALA A 1 93 ? 1.806 13.526 -1.995 1.00 95.56 93 ALA A C 1
ATOM 747 O O . ALA A 1 93 ? 1.120 14.457 -1.585 1.00 95.56 93 ALA A O 1
ATOM 748 N N . LEU A 1 94 ? 1.695 13.069 -3.247 1.00 94.62 94 LEU A N 1
ATOM 749 C CA . LEU A 1 94 ? 0.727 13.609 -4.206 1.00 94.62 94 LEU A CA 1
ATOM 750 C C . LEU A 1 94 ? -0.708 13.481 -3.688 1.00 94.62 94 LEU A C 1
ATOM 752 O O . LEU A 1 94 ? -1.480 14.430 -3.780 1.00 94.62 94 LEU A O 1
ATOM 756 N N . ARG A 1 95 ? -1.067 12.329 -3.109 1.00 94.12 95 ARG A N 1
ATOM 757 C CA . ARG A 1 95 ? -2.404 12.128 -2.541 1.00 94.12 95 ARG A CA 1
ATOM 758 C C . ARG A 1 95 ? -2.675 13.074 -1.381 1.00 94.12 95 ARG A C 1
ATOM 760 O O . ARG A 1 95 ? -3.783 13.587 -1.292 1.00 94.12 95 ARG A O 1
ATOM 767 N N . TRP A 1 96 ? -1.687 13.292 -0.520 1.00 93.00 96 TRP A N 1
ATOM 768 C CA . TRP A 1 96 ? -1.776 14.225 0.600 1.00 93.00 96 TRP A CA 1
ATOM 769 C C . TRP A 1 96 ? -1.987 15.668 0.146 1.00 93.00 96 TRP A C 1
ATOM 771 O O . TRP A 1 96 ? -2.849 16.344 0.687 1.00 93.00 96 TRP A O 1
ATOM 781 N N . LEU A 1 97 ? -1.268 16.109 -0.888 1.00 92.56 97 LEU A N 1
ATOM 782 C CA . LEU A 1 97 ? -1.393 17.465 -1.432 1.00 92.56 97 LEU A CA 1
ATOM 783 C C . LEU A 1 97 ? -2.732 17.726 -2.140 1.00 92.56 97 LEU A C 1
ATOM 785 O O . LEU A 1 97 ? -3.171 18.867 -2.210 1.00 92.56 97 LEU A O 1
ATOM 789 N N . LEU A 1 98 ? -3.359 16.686 -2.692 1.00 87.62 98 LEU A N 1
ATOM 790 C CA . LEU A 1 98 ? -4.643 16.769 -3.401 1.00 87.62 98 LEU A CA 1
ATOM 791 C C . LEU A 1 98 ? -5.868 16.550 -2.490 1.00 87.62 98 LEU A C 1
ATOM 793 O O . LEU A 1 98 ? -6.991 16.526 -2.993 1.00 87.62 98 LEU A O 1
ATOM 797 N N . SER A 1 99 ? -5.655 16.300 -1.193 1.00 79.50 99 SER A N 1
ATOM 798 C CA . SER A 1 99 ? -6.673 15.888 -0.211 1.00 79.50 99 SER A CA 1
ATOM 799 C C . SER A 1 99 ? -7.196 17.026 0.645 1.00 79.50 99 SER A C 1
ATOM 801 O O . SER A 1 99 ? -8.335 16.829 1.137 1.00 79.50 99 SER A O 1
#

pLDDT: mean 89.27, std 9.46, range [56.78, 96.94]

Foldseek 3Di:
DQVVCLLPNPFDPVPDDDDPVLCVLCPPPDPPQPDSRSSSVNSCVVPHDDDDDPDDPDDDDDDPPDPDPPPDPDPDDPVRSVVNSVVSVVVSVVSVVVD

Solvent-accessible surface area (backbone atoms only — not comparable to full-atom values): 6538 Å² total; per-residue (Å²): 106,54,70,57,40,62,75,49,69,78,56,48,62,96,82,61,87,81,62,73,72,53,49,73,72,44,50,79,69,65,92,79,60,91,46,68,38,46,49,48,48,47,46,33,47,72,80,53,80,78,83,84,77,87,70,86,88,72,88,84,84,86,58,95,83,46,94,64,66,86,84,51,80,69,92,62,51,74,68,53,54,50,49,55,38,49,48,52,51,52,52,50,53,53,51,60,76,76,104

Sequence (99 aa):
GLFNNLMKNSYIGCTMAFKRSVLERALPFPKDTPMHDWWIGLVAELFGTTYFCSQKLTAYRRHESNASASAGKSPYTFMQKILLRYVMAKNLALRWLLS

Secondary structure (DSSP, 8-state):
-HHHHHHS----GGG----THHHHHHPSPPTT-S-HHHHHHHHHHHHS------S--------TT-SS-TTSPPSS-HHHHHHHHHHHHHHHHHHHHT-

Mean predicted aligned error: 4.87 Å